Protein AF-A0A973M0N4-F1 (afdb_monomer)

Radius of gyration: 18.43 Å; Cα contacts (8 Å, |Δi|>4): 131; chains: 1; bounding box: 35×35×54 Å

Secondary structure (DSSP, 8-state):
-TTT--HHHHHIIIIIHHHHHHHHHHHH---TTHHHHHHHHHHHHHHHHHHHHHS----S-S-HHHHHHHHHHHHH-GGGGHHHHHHHHHHHHHSPPSS-SS--HHHHHHHHHHHHHHHHHHTT-

pLDDT: mean 93.39, std 7.66, range [51.91, 98.56]

Foldseek 3Di:
DLQQDALVVLCCVQLVVLVVLLVVPVVPDADPCQLVSQLVSLQSLVQSLCCFQPVDGDPDDPCSPVSNVSSVVCNVPVCSCVVVSVVSVVSSVPGDGPHHNDHNVVVVVVVVVVVVVVVVVVVPD

Structure (mmCIF, N/CA/C/O backbone):
data_AF-A0A973M0N4-F1
#
_entry.id   AF-A0A973M0N4-F1
#
loop_
_atom_site.group_PDB
_atom_site.id
_atom_site.type_symbol
_atom_site.label_atom_id
_atom_site.label_alt_id
_atom_site.label_comp_id
_atom_site.label_asym_id
_atom_site.label_entity_id
_atom_site.label_seq_id
_atom_site.pdbx_PDB_ins_code
_atom_site.Cartn_x
_atom_site.Cartn_y
_atom_site.Cartn_z
_atom_site.occupancy
_atom_site.B_iso_or_equiv
_atom_site.auth_seq_id
_atom_site.auth_comp_id
_atom_site.auth_asym_id
_atom_site.auth_atom_id
_atom_site.pdbx_PDB_model_num
ATOM 1 N N . ARG A 1 1 ? -13.375 -5.321 12.957 1.00 62.59 1 ARG A N 1
ATOM 2 C CA . ARG A 1 1 ? -12.405 -5.027 11.867 1.00 62.59 1 ARG A CA 1
ATOM 3 C C . ARG A 1 1 ? -12.169 -3.527 11.720 1.00 62.59 1 ARG A C 1
ATOM 5 O O . ARG A 1 1 ? -11.018 -3.124 11.768 1.00 62.59 1 ARG A O 1
ATOM 12 N N . THR A 1 2 ? -13.227 -2.721 11.622 1.00 77.19 2 THR A N 1
ATOM 13 C CA . THR A 1 2 ? -13.171 -1.248 11.514 1.00 77.19 2 THR A CA 1
ATOM 14 C C . THR A 1 2 ? -12.378 -0.550 12.622 1.00 77.19 2 THR A C 1
ATOM 16 O O . THR A 1 2 ? -11.755 0.461 12.352 1.00 77.19 2 THR A O 1
ATOM 19 N N . ALA A 1 3 ? -12.318 -1.124 13.828 1.00 88.44 3 ALA A N 1
ATOM 20 C CA . ALA A 1 3 ? -11.559 -0.563 14.949 1.00 88.44 3 ALA A CA 1
ATOM 21 C C . ALA A 1 3 ? -10.032 -0.479 14.725 1.00 88.44 3 ALA A C 1
ATOM 23 O O . ALA A 1 3 ? -9.376 0.355 15.331 1.00 88.44 3 ALA A O 1
ATOM 24 N N . PHE A 1 4 ? -9.448 -1.331 13.872 1.00 90.44 4 PHE A N 1
ATOM 25 C CA . PHE A 1 4 ? -7.986 -1.405 13.702 1.00 90.44 4 PHE A CA 1
ATOM 26 C C . PHE A 1 4 ? -7.447 -0.530 12.574 1.00 90.44 4 PHE A C 1
ATOM 28 O O . PHE A 1 4 ? -6.288 -0.123 12.604 1.00 90.44 4 PHE A O 1
ATOM 35 N N . LEU A 1 5 ? -8.246 -0.331 11.528 1.00 95.06 5 LEU A N 1
ATOM 36 C CA . LEU A 1 5 ? -7.796 0.333 10.315 1.00 95.06 5 LEU A CA 1
ATOM 37 C C . LEU A 1 5 ? -8.019 1.833 10.434 1.00 95.06 5 LEU A C 1
ATOM 39 O O . LEU A 1 5 ? -9.056 2.269 10.923 1.00 95.06 5 LEU A O 1
ATOM 43 N N . SER A 1 6 ? -7.075 2.610 9.913 1.00 96.56 6 SER A N 1
ATOM 44 C CA . SER A 1 6 ? -7.265 4.041 9.725 1.00 96.56 6 SER A CA 1
ATOM 45 C C . SER A 1 6 ? -6.692 4.503 8.395 1.00 96.56 6 SER A C 1
ATOM 47 O O . SER A 1 6 ? -5.709 3.940 7.901 1.00 96.56 6 SER A O 1
ATOM 49 N N . ALA A 1 7 ? -7.309 5.532 7.820 1.00 96.56 7 ALA A N 1
ATOM 50 C CA . ALA A 1 7 ? -6.943 6.114 6.536 1.00 96.56 7 ALA A CA 1
ATOM 51 C C . ALA A 1 7 ? -5.458 6.499 6.513 1.00 96.56 7 ALA A C 1
ATOM 53 O O . ALA A 1 7 ? -4.712 6.074 5.625 1.00 96.56 7 ALA A O 1
ATOM 54 N N . LYS A 1 8 ? -5.005 7.217 7.550 1.00 95.31 8 LYS A N 1
ATOM 55 C CA . LYS A 1 8 ? -3.605 7.620 7.700 1.00 95.31 8 LYS A CA 1
ATOM 56 C C . LYS A 1 8 ? -2.657 6.421 7.738 1.00 95.31 8 LYS A C 1
ATOM 58 O O . LYS A 1 8 ? -1.690 6.383 6.981 1.00 95.31 8 LYS A O 1
ATOM 63 N N . ARG A 1 9 ? -2.926 5.429 8.595 1.00 96.00 9 ARG A N 1
ATOM 64 C CA . ARG A 1 9 ? -2.033 4.270 8.758 1.00 96.00 9 ARG A CA 1
ATOM 65 C C . ARG A 1 9 ? -1.998 3.397 7.504 1.00 96.00 9 ARG A C 1
ATOM 67 O O . ARG A 1 9 ? -0.932 2.894 7.167 1.00 96.00 9 ARG A O 1
ATOM 74 N N . VAL A 1 10 ? -3.119 3.252 6.794 1.00 97.31 10 VAL A N 1
ATOM 75 C CA . VAL A 1 10 ? -3.169 2.535 5.510 1.00 97.31 10 VAL A CA 1
ATOM 76 C C . VAL A 1 10 ? -2.341 3.258 4.449 1.00 97.31 10 VAL A C 1
ATOM 78 O O . VAL A 1 10 ? -1.500 2.625 3.812 1.00 97.31 10 VAL A O 1
ATOM 81 N N . ARG A 1 11 ? -2.498 4.579 4.297 1.00 97.44 11 ARG A N 1
ATOM 82 C CA . ARG A 1 11 ? -1.685 5.363 3.353 1.00 97.44 11 ARG A CA 1
ATOM 83 C C . ARG A 1 11 ? -0.189 5.225 3.648 1.00 97.44 11 ARG A C 1
ATOM 85 O O . ARG A 1 11 ? 0.588 4.920 2.745 1.00 97.44 11 ARG A O 1
ATOM 92 N N . ASP A 1 12 ? 0.203 5.384 4.910 1.00 96.69 12 ASP A N 1
ATOM 93 C CA . ASP A 1 12 ? 1.606 5.317 5.328 1.00 96.69 12 ASP A CA 1
ATOM 94 C C . ASP A 1 12 ? 2.198 3.906 5.112 1.00 96.69 12 ASP A C 1
ATOM 96 O O . ASP A 1 12 ? 3.303 3.766 4.582 1.00 96.69 12 ASP A O 1
ATOM 100 N N . ALA A 1 13 ? 1.457 2.850 5.468 1.00 97.06 13 ALA A N 1
ATOM 101 C CA . ALA A 1 13 ? 1.930 1.467 5.386 1.00 97.06 13 ALA A CA 1
ATOM 102 C C . ALA A 1 13 ? 2.010 0.918 3.954 1.00 97.06 13 ALA A C 1
ATOM 104 O O . ALA A 1 13 ? 2.885 0.102 3.672 1.00 97.06 13 ALA A O 1
ATOM 105 N N . TYR A 1 14 ? 1.1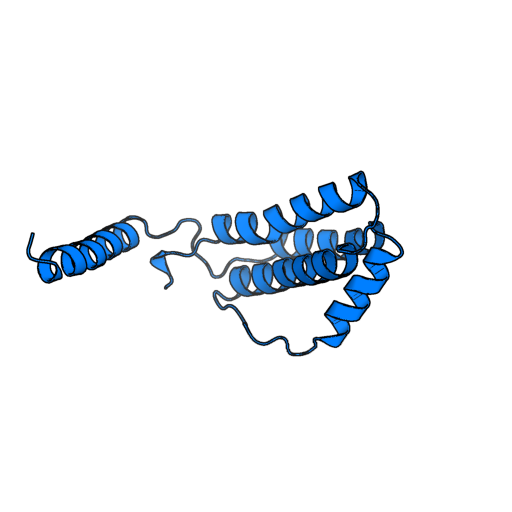18 1.343 3.056 1.00 98.19 14 TYR A N 1
ATOM 106 C CA . TYR A 1 14 ? 1.092 0.850 1.677 1.00 98.19 14 TYR A CA 1
ATOM 107 C C . TYR A 1 14 ? 1.831 1.789 0.724 1.00 98.19 14 TYR A C 1
ATOM 109 O O . TYR A 1 14 ? 2.862 1.406 0.168 1.00 98.19 14 TYR A O 1
ATOM 117 N N . LEU A 1 15 ? 1.343 3.024 0.557 1.00 97.94 15 LEU A N 1
ATOM 118 C CA . LEU A 1 15 ? 1.941 3.990 -0.367 1.00 97.94 15 LEU A CA 1
ATOM 119 C C . LEU A 1 15 ? 3.303 4.465 0.146 1.00 97.94 15 LEU A C 1
ATOM 121 O O . LEU A 1 15 ? 4.284 4.425 -0.592 1.00 97.94 15 LEU A O 1
ATOM 125 N N . GLY A 1 16 ? 3.395 4.832 1.428 1.00 97.31 16 GLY A N 1
ATOM 126 C CA . GLY A 1 16 ? 4.656 5.281 2.024 1.00 97.31 16 GLY A CA 1
ATOM 127 C C . GLY A 1 16 ? 5.763 4.226 1.930 1.00 97.31 16 GLY A C 1
ATOM 128 O O . GLY A 1 16 ? 6.903 4.544 1.579 1.00 97.31 16 GLY A O 1
ATOM 129 N N . TYR A 1 17 ? 5.433 2.954 2.172 1.00 96.88 17 TYR A N 1
ATOM 130 C CA . TYR A 1 17 ? 6.382 1.855 2.002 1.00 96.88 17 TYR A CA 1
ATOM 131 C C . TYR A 1 17 ? 6.752 1.624 0.528 1.00 96.88 17 TYR A C 1
ATOM 133 O O . TYR A 1 17 ? 7.937 1.471 0.226 1.00 96.88 17 TYR A O 1
ATOM 141 N N . ALA A 1 18 ? 5.786 1.659 -0.397 1.00 96.88 18 ALA A N 1
ATOM 142 C CA . ALA A 1 18 ? 6.042 1.523 -1.833 1.00 96.88 18 ALA A CA 1
ATOM 143 C C . ALA A 1 18 ? 7.002 2.609 -2.355 1.00 96.88 18 ALA A C 1
ATOM 145 O O . ALA A 1 18 ? 8.000 2.282 -3.005 1.00 96.88 18 ALA A O 1
ATOM 146 N N . THR A 1 19 ? 6.779 3.876 -1.990 1.00 95.44 19 THR A N 1
ATOM 147 C CA . THR A 1 19 ? 7.661 4.999 -2.346 1.00 95.44 19 THR A CA 1
ATOM 148 C C . THR A 1 19 ? 9.071 4.816 -1.769 1.00 95.44 19 THR A C 1
ATOM 150 O O . THR A 1 19 ? 10.064 5.062 -2.456 1.00 95.44 19 THR A O 1
ATOM 153 N N . GLN A 1 20 ? 9.204 4.320 -0.532 1.00 94.19 20 GLN A N 1
ATOM 154 C CA . GLN A 1 20 ? 10.519 4.009 0.047 1.00 94.19 20 GLN A CA 1
ATOM 155 C C . GLN A 1 20 ? 11.242 2.876 -0.694 1.00 94.19 20 GLN A C 1
ATOM 157 O O . GLN A 1 20 ? 12.452 2.970 -0.917 1.00 94.19 20 GLN A O 1
ATOM 162 N N . GLN A 1 21 ? 10.531 1.807 -1.073 1.00 91.50 21 GLN A N 1
ATOM 163 C CA . GLN A 1 21 ? 11.119 0.706 -1.844 1.00 91.50 21 GLN A CA 1
ATOM 164 C C . GLN A 1 21 ? 11.596 1.183 -3.216 1.00 91.50 21 GLN A C 1
ATOM 166 O O . GLN A 1 21 ? 12.690 0.818 -3.641 1.00 91.50 21 GLN A O 1
ATOM 171 N N . PHE A 1 22 ? 10.822 2.044 -3.872 1.00 92.19 22 PHE A N 1
ATOM 172 C CA . PHE A 1 22 ? 11.190 2.611 -5.161 1.00 92.19 22 PHE A CA 1
ATOM 173 C C . PHE A 1 22 ? 12.452 3.468 -5.105 1.00 92.19 22 PHE A C 1
ATOM 175 O O . PHE A 1 22 ? 13.380 3.224 -5.867 1.00 92.19 22 PHE A O 1
ATOM 182 N N . ARG A 1 23 ? 12.555 4.390 -4.140 1.00 91.56 23 ARG A N 1
ATOM 183 C CA . ARG A 1 23 ? 13.772 5.206 -3.965 1.00 91.56 23 ARG A CA 1
ATOM 184 C C . ARG A 1 23 ? 15.022 4.342 -3.788 1.00 91.56 23 ARG A C 1
ATOM 186 O O . ARG A 1 23 ? 16.090 4.663 -4.295 1.00 91.56 23 ARG A O 1
ATOM 193 N N . ARG A 1 24 ? 14.904 3.218 -3.071 1.00 88.75 24 ARG A N 1
ATOM 194 C CA . ARG A 1 24 ? 16.013 2.260 -2.918 1.00 88.75 24 ARG A CA 1
ATOM 195 C C . ARG A 1 24 ? 16.350 1.554 -4.227 1.00 88.75 24 ARG A C 1
ATOM 197 O O . ARG A 1 24 ? 17.527 1.305 -4.465 1.00 88.75 24 ARG A O 1
ATOM 204 N N . LEU A 1 25 ? 15.337 1.223 -5.026 1.00 88.56 25 LEU A N 1
ATOM 205 C CA . LEU A 1 25 ? 15.503 0.592 -6.329 1.00 88.56 25 LEU A CA 1
ATOM 206 C C . LEU A 1 25 ? 16.244 1.515 -7.304 1.00 88.56 25 LEU A C 1
ATOM 208 O O . LEU A 1 25 ? 17.218 1.091 -7.917 1.00 88.56 25 LEU A O 1
ATOM 212 N N . GLU A 1 26 ? 15.834 2.781 -7.393 1.00 87.19 26 GLU A N 1
ATOM 213 C CA . GLU A 1 26 ? 16.488 3.769 -8.258 1.00 87.19 26 GLU A CA 1
ATOM 214 C C . GLU A 1 26 ? 17.953 3.993 -7.879 1.00 87.19 26 GLU A C 1
ATOM 216 O O . GLU A 1 26 ? 18.816 4.052 -8.748 1.00 87.19 26 GLU A O 1
ATOM 221 N N . ASN A 1 27 ? 18.249 4.063 -6.579 1.00 87.44 27 ASN A N 1
ATOM 222 C CA . ASN A 1 27 ? 19.595 4.382 -6.103 1.00 87.44 27 ASN A CA 1
ATOM 223 C C . ASN A 1 27 ? 20.602 3.230 -6.242 1.00 87.44 27 ASN A C 1
ATOM 225 O O . ASN A 1 27 ? 21.804 3.475 -6.214 1.00 87.44 27 ASN A O 1
ATOM 229 N N . ARG A 1 28 ? 20.144 1.972 -6.307 1.00 83.44 28 ARG A N 1
ATOM 230 C CA . ARG A 1 28 ? 21.023 0.784 -6.295 1.00 83.44 28 ARG A CA 1
ATOM 231 C C . ARG A 1 28 ? 21.224 0.149 -7.671 1.00 83.44 28 ARG A C 1
ATOM 233 O O . ARG A 1 28 ? 22.124 -0.674 -7.809 1.00 83.44 28 ARG A O 1
ATOM 240 N N . GLY A 1 29 ? 20.419 0.533 -8.661 1.00 75.88 29 GLY A N 1
ATOM 241 C CA . GLY A 1 29 ? 20.371 -0.133 -9.962 1.00 75.88 29 GLY A CA 1
ATOM 242 C C . GLY A 1 29 ? 19.670 -1.501 -9.904 1.00 75.88 29 GLY A C 1
ATOM 243 O O . GLY A 1 29 ? 19.384 -2.016 -8.817 1.00 75.88 29 GLY A O 1
ATOM 244 N N . PRO A 1 30 ? 19.337 -2.0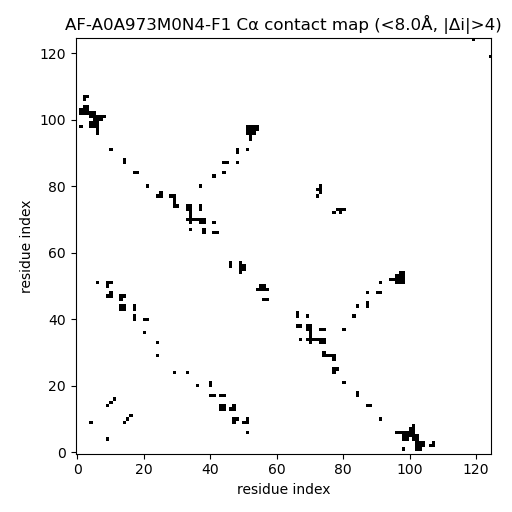86 -11.068 1.00 84.06 30 PRO A N 1
ATOM 2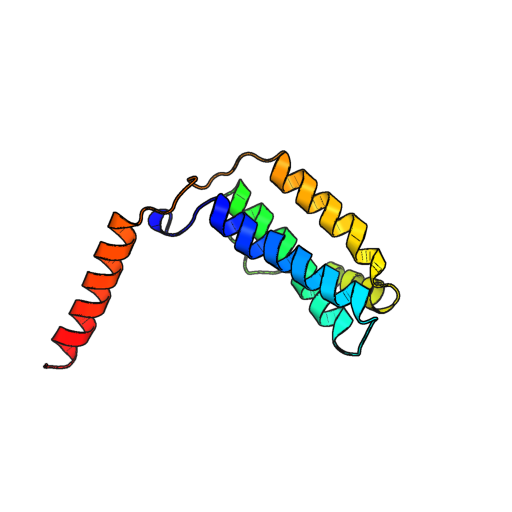45 C CA . PRO A 1 30 ? 18.608 -3.345 -11.129 1.00 84.06 30 PRO A CA 1
ATOM 246 C C . PRO A 1 30 ? 19.484 -4.541 -10.724 1.00 84.06 30 PRO A C 1
ATOM 248 O O . PRO A 1 30 ? 20.656 -4.643 -11.078 1.00 84.06 30 PRO A O 1
ATOM 251 N N . ASP A 1 31 ? 18.871 -5.490 -10.022 1.00 88.75 31 ASP A N 1
ATOM 252 C CA . ASP A 1 31 ? 19.448 -6.768 -9.602 1.00 88.75 31 ASP A CA 1
ATOM 253 C C . ASP A 1 31 ? 18.521 -7.953 -9.945 1.00 88.75 31 ASP A C 1
ATOM 255 O O . ASP A 1 31 ? 17.401 -7.795 -10.445 1.00 88.75 31 ASP A O 1
ATOM 259 N N . ALA A 1 32 ? 18.954 -9.176 -9.622 1.00 87.44 32 ALA A N 1
ATOM 260 C CA . ALA A 1 32 ? 18.173 -10.392 -9.866 1.00 87.44 32 ALA A CA 1
ATOM 261 C C . ALA A 1 32 ? 16.801 -10.414 -9.153 1.00 87.44 32 ALA A C 1
ATOM 263 O O . ALA A 1 32 ? 15.916 -11.182 -9.535 1.00 87.44 32 ALA A O 1
ATOM 264 N N . ARG A 1 33 ? 16.598 -9.590 -8.116 1.00 91.62 33 ARG A N 1
ATOM 265 C CA . ARG A 1 33 ? 15.357 -9.529 -7.330 1.00 91.62 33 ARG A CA 1
ATOM 266 C C . ARG A 1 33 ? 14.432 -8.401 -7.780 1.00 91.62 33 ARG A C 1
ATOM 268 O O . ARG A 1 33 ? 13.267 -8.383 -7.376 1.00 91.62 33 ARG A O 1
ATOM 275 N N . THR A 1 34 ? 14.899 -7.502 -8.640 1.00 94.19 34 THR A N 1
ATOM 276 C CA . THR A 1 34 ? 14.191 -6.278 -9.033 1.00 94.19 34 THR A CA 1
ATOM 277 C C . THR A 1 34 ? 12.802 -6.551 -9.600 1.00 94.19 34 THR A C 1
ATOM 279 O O . THR A 1 34 ? 11.834 -5.962 -9.125 1.00 94.19 34 THR A O 1
ATOM 282 N N . ALA A 1 35 ? 12.645 -7.527 -10.499 1.00 96.00 35 ALA A N 1
ATOM 283 C CA . ALA A 1 35 ? 11.329 -7.877 -11.045 1.00 96.00 35 ALA A CA 1
ATOM 284 C C . ALA A 1 35 ? 10.334 -8.353 -9.967 1.00 96.00 35 ALA A C 1
ATOM 286 O O . ALA A 1 35 ? 9.133 -8.082 -10.030 1.00 96.00 35 ALA A O 1
ATOM 287 N N . LYS A 1 36 ? 10.805 -9.064 -8.934 1.00 95.62 36 LYS A N 1
ATOM 288 C CA . LYS A 1 36 ? 9.967 -9.457 -7.787 1.00 95.62 36 LYS A CA 1
ATOM 289 C C . LYS A 1 36 ? 9.604 -8.244 -6.929 1.00 95.62 36 LYS A C 1
ATOM 291 O O . LYS A 1 36 ? 8.449 -8.116 -6.527 1.00 95.62 36 LYS A O 1
ATOM 296 N N . HIS A 1 37 ? 10.565 -7.364 -6.657 1.00 94.56 37 HIS A N 1
ATOM 297 C CA . HIS A 1 37 ? 10.325 -6.149 -5.880 1.00 94.56 37 HIS A CA 1
ATOM 298 C C . HIS A 1 37 ? 9.333 -5.215 -6.576 1.00 94.56 37 HIS A C 1
ATOM 300 O O . HIS A 1 37 ? 8.397 -4.746 -5.938 1.00 94.56 37 HIS A O 1
ATOM 306 N N . ALA A 1 38 ? 9.464 -5.037 -7.888 1.00 96.38 38 ALA A N 1
ATOM 307 C CA . ALA A 1 38 ? 8.540 -4.264 -8.706 1.00 96.38 38 ALA A CA 1
ATOM 308 C C . ALA A 1 38 ? 7.112 -4.836 -8.672 1.00 96.38 38 ALA A C 1
ATOM 310 O O . ALA A 1 38 ? 6.152 -4.103 -8.435 1.00 96.38 38 ALA A O 1
ATOM 311 N N . ARG A 1 39 ? 6.953 -6.162 -8.800 1.00 97.25 39 ARG A N 1
ATOM 312 C CA . ARG A 1 39 ? 5.649 -6.830 -8.624 1.00 97.25 39 ARG A CA 1
ATOM 313 C C . ARG A 1 39 ? 5.013 -6.517 -7.275 1.00 97.25 39 ARG A C 1
ATOM 315 O O . ARG A 1 39 ? 3.828 -6.197 -7.206 1.00 97.25 39 ARG A O 1
ATOM 322 N N . HIS A 1 40 ? 5.802 -6.612 -6.207 1.00 96.06 40 HIS A N 1
ATOM 323 C CA . HIS A 1 40 ? 5.323 -6.325 -4.861 1.00 96.06 40 HIS A CA 1
ATOM 324 C C . HIS A 1 40 ? 4.948 -4.851 -4.686 1.00 96.06 40 HIS A C 1
ATOM 326 O O . HIS A 1 40 ? 3.878 -4.570 -4.157 1.00 96.06 40 HIS A O 1
ATOM 332 N N . LEU A 1 41 ? 5.766 -3.928 -5.197 1.00 96.50 41 LEU A N 1
ATOM 333 C CA . LEU A 1 41 ? 5.483 -2.493 -5.210 1.00 96.50 41 LEU A CA 1
ATOM 334 C C . LEU A 1 41 ? 4.129 -2.213 -5.864 1.00 96.50 41 LEU A C 1
ATOM 336 O O . LEU A 1 41 ? 3.263 -1.606 -5.239 1.00 96.50 41 LEU A O 1
ATOM 340 N N . LYS A 1 42 ? 3.901 -2.727 -7.079 1.00 97.44 42 LYS A N 1
ATOM 341 C CA . LYS A 1 42 ? 2.616 -2.555 -7.768 1.00 97.44 42 LYS A CA 1
ATOM 342 C C . LYS A 1 42 ? 1.453 -3.120 -6.959 1.00 97.44 42 LYS A C 1
ATOM 344 O O . LYS A 1 42 ? 0.377 -2.526 -6.924 1.00 97.44 42 LYS A O 1
ATOM 349 N N . ARG A 1 43 ? 1.663 -4.256 -6.284 1.00 97.44 43 ARG A N 1
ATOM 350 C CA . ARG A 1 43 ? 0.633 -4.869 -5.442 1.00 97.44 43 ARG A CA 1
ATOM 351 C C . ARG A 1 43 ? 0.295 -4.013 -4.226 1.00 97.44 43 ARG A C 1
ATOM 353 O O . ARG A 1 43 ? -0.887 -3.850 -3.950 1.00 97.44 43 ARG A O 1
ATOM 360 N N . LEU A 1 44 ? 1.298 -3.446 -3.555 1.00 97.81 44 LEU A N 1
ATOM 361 C CA . LEU A 1 44 ? 1.101 -2.532 -2.429 1.00 97.81 44 LEU A CA 1
ATOM 362 C C . LEU A 1 44 ? 0.290 -1.305 -2.841 1.00 97.81 44 LEU A C 1
ATOM 364 O O . LEU A 1 44 ? -0.654 -0.946 -2.149 1.00 97.81 44 LEU A O 1
ATOM 368 N N . CYS A 1 45 ? 0.621 -0.690 -3.976 1.00 97.94 45 CYS A N 1
ATOM 369 C CA . CYS A 1 45 ? -0.106 0.474 -4.468 1.00 97.94 45 CYS A CA 1
ATOM 370 C C . CYS A 1 45 ? -1.588 0.162 -4.725 1.00 97.94 45 CYS A C 1
ATOM 372 O O . CYS A 1 45 ? -2.459 0.832 -4.174 1.00 97.94 45 CYS A O 1
ATOM 374 N N . HIS A 1 46 ? -1.863 -0.903 -5.487 1.00 97.56 46 HIS A N 1
ATOM 375 C CA . HIS A 1 46 ? -3.225 -1.341 -5.800 1.00 97.56 46 HIS A CA 1
ATOM 376 C C . HIS A 1 46 ? -4.029 -1.645 -4.530 1.00 97.56 46 HIS A C 1
ATOM 378 O O . HIS A 1 46 ? -5.093 -1.074 -4.308 1.00 97.56 46 HIS A O 1
ATOM 384 N N . GLN A 1 47 ? -3.503 -2.527 -3.676 1.00 97.56 47 GLN A N 1
ATOM 385 C CA . GLN A 1 47 ? -4.191 -2.952 -2.457 1.00 97.56 47 GLN A CA 1
ATOM 386 C C . GLN A 1 47 ? -4.361 -1.814 -1.455 1.00 97.56 47 GLN A C 1
ATOM 388 O O . GLN A 1 47 ? -5.377 -1.741 -0.771 1.00 97.56 47 GLN A O 1
ATOM 393 N N . GLY A 1 48 ? -3.370 -0.927 -1.364 1.00 97.94 48 GLY A N 1
ATOM 394 C CA . GLY A 1 48 ? -3.437 0.237 -0.500 1.00 97.94 48 GLY A CA 1
ATOM 395 C C . GLY A 1 48 ? -4.582 1.157 -0.896 1.00 97.94 48 GLY A C 1
ATOM 396 O O . GLY A 1 48 ? -5.343 1.569 -0.026 1.00 97.94 48 GLY A O 1
ATOM 397 N N . LEU A 1 49 ? -4.714 1.465 -2.191 1.00 98.44 49 LEU A N 1
ATOM 398 C CA . LEU A 1 49 ? -5.768 2.352 -2.679 1.00 98.44 49 LEU A CA 1
ATOM 399 C C . LEU A 1 49 ? -7.155 1.709 -2.549 1.00 98.44 49 LEU A C 1
ATOM 401 O O . LEU A 1 49 ? -8.088 2.372 -2.103 1.00 98.44 49 LEU A O 1
ATOM 405 N N . GLU A 1 50 ? -7.288 0.418 -2.865 1.00 97.88 50 GLU A N 1
ATOM 406 C CA . GLU A 1 50 ? -8.531 -0.337 -2.656 1.00 97.88 50 GLU A CA 1
ATOM 407 C C . GLU A 1 50 ? -8.960 -0.286 -1.182 1.00 97.88 50 GLU A C 1
ATOM 409 O O . GLU A 1 50 ? -10.082 0.117 -0.866 1.00 97.88 50 GLU A O 1
ATOM 414 N N . LEU A 1 51 ? -8.046 -0.618 -0.268 1.00 97.62 51 LEU A N 1
ATOM 415 C CA . LEU A 1 51 ? -8.319 -0.617 1.166 1.00 97.62 51 LEU A CA 1
ATOM 416 C C . LEU A 1 51 ? -8.665 0.779 1.681 1.00 97.62 51 LEU A C 1
ATOM 418 O O . LEU A 1 51 ? -9.573 0.929 2.496 1.00 97.62 51 LEU A O 1
ATOM 422 N N . TYR A 1 52 ? -7.964 1.800 1.195 1.00 98.12 52 TYR A N 1
ATOM 423 C CA . TYR A 1 52 ? -8.197 3.191 1.563 1.00 98.12 52 TYR A CA 1
ATOM 424 C C . TYR A 1 52 ? -9.589 3.675 1.142 1.00 98.12 52 TYR A C 1
ATOM 426 O O . TYR A 1 52 ? -10.294 4.295 1.937 1.00 98.12 52 TYR A O 1
ATOM 434 N N . THR A 1 53 ? -9.999 3.365 -0.088 1.00 98.12 53 THR A N 1
ATOM 435 C CA . THR A 1 53 ? -11.236 3.883 -0.696 1.00 98.12 53 THR A CA 1
ATOM 436 C C . THR A 1 53 ? -12.473 3.049 -0.397 1.00 98.12 53 THR A C 1
ATOM 438 O O . THR A 1 53 ? -13.579 3.577 -0.448 1.00 98.12 53 THR A O 1
ATOM 441 N N . THR A 1 54 ? -12.313 1.767 -0.061 1.00 97.06 54 THR A N 1
ATOM 442 C CA . THR A 1 54 ? -13.449 0.847 0.128 1.00 97.06 54 THR A CA 1
ATOM 443 C C . THR A 1 54 ? -13.505 0.202 1.509 1.00 97.06 54 THR A C 1
ATOM 445 O O . THR A 1 54 ? -14.544 -0.327 1.897 1.00 97.06 54 THR A O 1
ATOM 448 N N . GLY A 1 55 ? -12.395 0.195 2.252 1.00 95.69 55 GLY A N 1
ATOM 449 C CA . GLY A 1 55 ? -12.263 -0.576 3.489 1.00 95.69 55 GLY A CA 1
ATOM 450 C C . GLY A 1 55 ? -12.099 -2.088 3.281 1.00 95.69 55 GLY A C 1
ATOM 451 O O . GLY A 1 55 ? -12.010 -2.824 4.267 1.00 95.69 55 GLY A O 1
ATOM 452 N N . ASN A 1 56 ? -12.021 -2.559 2.032 1.00 95.31 56 ASN A N 1
ATOM 453 C CA . ASN A 1 56 ? -11.849 -3.965 1.677 1.00 95.31 56 ASN A CA 1
ATOM 454 C C . ASN A 1 56 ? -10.459 -4.228 1.091 1.00 95.31 56 ASN A C 1
ATOM 456 O O . ASN A 1 56 ? -9.845 -3.353 0.493 1.00 95.31 56 ASN A O 1
ATOM 460 N N . LEU A 1 57 ? -9.957 -5.448 1.282 1.00 94.38 57 LEU A N 1
ATOM 461 C CA . LEU A 1 57 ? -8.651 -5.865 0.780 1.00 94.38 57 LEU A CA 1
ATOM 462 C C . LEU A 1 57 ? -8.798 -7.145 -0.040 1.00 94.38 57 LEU A C 1
ATOM 464 O O . LEU A 1 57 ? -8.987 -8.229 0.525 1.00 94.38 57 LEU A O 1
ATOM 468 N N . THR A 1 58 ? -8.648 -7.039 -1.356 1.00 95.00 58 THR A N 1
ATOM 469 C CA . THR A 1 58 ? -8.719 -8.194 -2.248 1.00 95.00 58 THR A CA 1
ATOM 470 C C . THR A 1 58 ? -7.398 -8.966 -2.243 1.00 95.00 58 THR A C 1
ATOM 472 O O . THR A 1 58 ? -6.313 -8.468 -2.576 1.00 95.00 58 THR A O 1
ATOM 475 N N . ILE A 1 59 ? -7.479 -10.234 -1.827 1.00 93.88 59 ILE A N 1
ATOM 476 C CA . ILE A 1 59 ? -6.319 -11.131 -1.697 1.00 93.88 59 ILE A CA 1
ATOM 477 C C . ILE A 1 59 ? -5.995 -11.837 -3.015 1.00 93.88 59 ILE A C 1
ATOM 479 O O . ILE A 1 59 ? -4.817 -12.027 -3.338 1.00 93.88 59 ILE A O 1
ATOM 483 N N . ARG A 1 60 ? -7.009 -12.207 -3.800 1.00 94.94 60 ARG A N 1
ATOM 484 C CA . ARG A 1 60 ? -6.809 -12.859 -5.097 1.00 94.94 60 ARG A CA 1
ATOM 485 C C . ARG A 1 60 ? -6.262 -11.852 -6.111 1.00 94.94 60 ARG A C 1
ATOM 487 O O . ARG A 1 60 ? -6.721 -10.723 -6.174 1.00 94.94 60 ARG A O 1
ATOM 494 N N . VAL A 1 61 ? -5.265 -12.260 -6.892 1.00 93.06 61 VAL A N 1
ATOM 495 C CA . VAL A 1 61 ? -4.770 -11.461 -8.023 1.00 93.06 61 VAL A CA 1
ATOM 496 C C . VAL A 1 61 ? -5.519 -11.911 -9.263 1.00 93.06 61 VAL A C 1
ATOM 498 O O . VAL A 1 61 ? -5.321 -13.043 -9.701 1.00 93.06 61 VAL A O 1
ATOM 501 N N . GLU A 1 62 ? -6.381 -11.058 -9.807 1.00 89.62 62 GLU A N 1
ATOM 502 C CA . GLU A 1 62 ? -7.186 -11.412 -10.982 1.00 89.62 62 GLU A CA 1
ATOM 503 C C . GLU A 1 62 ? -6.361 -11.449 -12.269 1.00 89.62 62 GLU A C 1
ATOM 505 O O . GLU A 1 62 ? -6.517 -12.374 -13.062 1.00 89.62 62 GLU A O 1
ATOM 510 N N . ASN A 1 63 ? -5.415 -10.518 -12.430 1.00 93.00 63 ASN A N 1
ATOM 511 C CA . ASN A 1 63 ? -4.528 -10.455 -13.591 1.00 93.00 63 ASN A CA 1
ATOM 512 C C . ASN A 1 63 ? -3.041 -10.572 -13.197 1.00 93.00 63 ASN A C 1
ATOM 514 O O . ASN A 1 63 ? -2.333 -9.565 -13.142 1.00 93.00 63 ASN A O 1
ATOM 518 N N . PRO A 1 64 ? -2.521 -11.779 -12.891 1.00 95.50 64 PRO A N 1
ATOM 519 C CA . PRO A 1 64 ? -1.119 -11.948 -12.505 1.00 95.50 64 PRO A CA 1
ATOM 520 C C . PRO A 1 64 ? -0.114 -11.543 -13.592 1.00 95.50 64 PRO A C 1
ATOM 522 O O . PRO A 1 64 ? 0.991 -11.108 -13.255 1.00 95.50 64 PRO A O 1
ATOM 525 N N . ALA A 1 65 ? -0.483 -11.675 -14.872 1.00 97.50 65 ALA A N 1
ATOM 526 C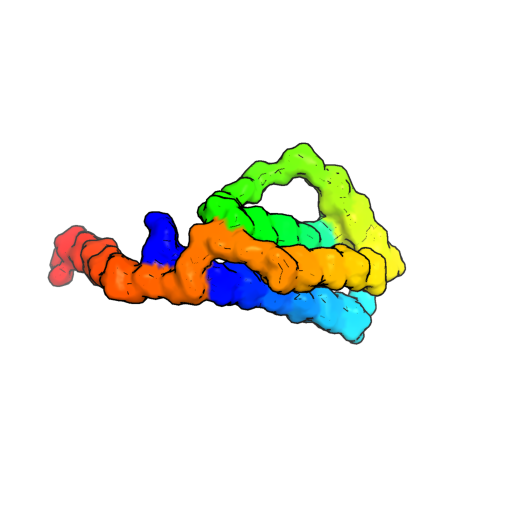 CA . ALA A 1 65 ? 0.387 -11.375 -16.009 1.00 97.50 65 ALA A CA 1
ATOM 527 C C . ALA A 1 65 ? 0.820 -9.903 -16.014 1.00 97.50 65 ALA A C 1
ATOM 529 O O . ALA A 1 65 ? 2.011 -9.611 -16.100 1.00 97.50 65 ALA A O 1
ATOM 530 N N . GLU A 1 66 ? -0.115 -8.988 -15.757 1.00 96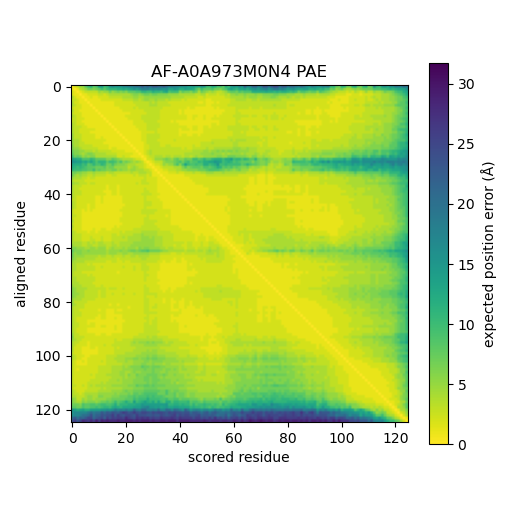.75 66 GLU A N 1
ATOM 531 C CA . GLU A 1 66 ? 0.156 -7.551 -15.690 1.00 96.75 66 GLU A CA 1
ATOM 532 C C . GLU A 1 66 ? 1.218 -7.187 -14.623 1.00 96.75 66 GLU A C 1
ATOM 534 O O . GLU A 1 66 ? 1.991 -6.232 -14.783 1.00 96.75 66 GLU A O 1
ATOM 539 N N . TYR A 1 67 ? 1.278 -7.929 -13.513 1.00 97.50 67 TYR A N 1
ATOM 540 C CA . TYR A 1 67 ? 2.315 -7.733 -12.499 1.00 97.50 67 TYR A CA 1
ATOM 541 C C . TYR A 1 67 ? 3.667 -8.242 -12.998 1.00 97.50 67 TYR A C 1
ATOM 543 O O . TYR A 1 67 ? 4.677 -7.565 -12.810 1.00 97.50 67 TYR A O 1
ATOM 551 N N . VAL A 1 68 ? 3.699 -9.421 -13.625 1.00 97.69 68 VAL A N 1
ATOM 552 C CA . VAL A 1 68 ? 4.925 -9.998 -14.200 1.00 97.69 68 VAL A CA 1
ATOM 553 C C . VAL A 1 68 ? 5.520 -9.073 -15.256 1.00 97.69 68 VAL A C 1
ATOM 555 O O . VAL A 1 68 ? 6.688 -8.713 -15.141 1.00 97.69 68 VAL A O 1
ATOM 558 N N . GLU A 1 69 ? 4.712 -8.601 -16.200 1.00 98.12 69 GLU A N 1
ATOM 559 C CA . GLU A 1 69 ? 5.137 -7.666 -17.248 1.00 98.12 69 GLU A CA 1
ATOM 560 C C . GLU A 1 69 ? 5.648 -6.342 -16.674 1.00 98.12 69 GLU A C 1
ATOM 562 O O . GLU A 1 69 ? 6.672 -5.814 -17.110 1.00 98.12 69 GLU A O 1
ATOM 567 N N . PHE A 1 70 ? 4.971 -5.800 -15.656 1.00 97.81 70 PHE A N 1
ATOM 568 C CA . PHE A 1 70 ? 5.476 -4.632 -14.937 1.00 97.81 70 PHE A CA 1
ATOM 569 C C . PHE A 1 70 ? 6.843 -4.910 -14.300 1.00 97.81 70 PHE A C 1
ATOM 571 O O . PHE A 1 70 ? 7.746 -4.082 -14.399 1.00 97.81 70 PHE A O 1
ATOM 578 N N . GLY A 1 71 ? 7.012 -6.082 -13.689 1.00 97.00 71 GLY A N 1
ATOM 579 C CA . GLY A 1 71 ? 8.272 -6.493 -13.086 1.00 97.00 71 GLY A CA 1
ATOM 580 C C . GLY A 1 71 ? 9.428 -6.556 -14.082 1.00 97.00 71 GLY A C 1
ATOM 581 O O . GLY A 1 71 ? 10.500 -6.031 -13.788 1.00 97.00 71 GLY A O 1
ATOM 582 N N . GLU A 1 72 ? 9.211 -7.147 -15.257 1.00 97.62 72 GLU A N 1
ATOM 583 C CA . GLU A 1 72 ? 10.246 -7.233 -16.294 1.00 97.62 72 GLU A CA 1
ATOM 584 C C . GLU A 1 72 ? 10.596 -5.858 -16.878 1.00 97.62 72 GLU A C 1
ATOM 586 O O . GLU A 1 72 ? 11.778 -5.556 -17.040 1.00 97.62 72 GLU A O 1
ATOM 591 N N . ARG A 1 73 ? 9.609 -4.973 -17.092 1.00 97.06 73 ARG A N 1
ATOM 592 C CA . ARG A 1 73 ? 9.880 -3.587 -17.519 1.00 97.06 73 ARG A CA 1
ATOM 593 C C . ARG A 1 73 ? 10.751 -2.836 -16.516 1.00 97.06 73 ARG A C 1
ATOM 595 O O . ARG A 1 73 ? 11.734 -2.220 -16.906 1.00 97.06 73 ARG A O 1
ATOM 602 N N . VAL A 1 74 ? 10.428 -2.930 -15.227 1.00 96.31 74 VAL A N 1
ATOM 603 C CA . VAL A 1 74 ? 11.184 -2.249 -14.163 1.00 96.31 74 VAL A CA 1
ATOM 604 C C . VAL A 1 74 ? 12.579 -2.849 -13.966 1.00 96.31 74 VAL A C 1
ATOM 606 O O . VAL A 1 74 ? 13.513 -2.153 -13.582 1.00 96.31 74 VAL A O 1
ATOM 609 N N . LYS A 1 75 ? 12.747 -4.146 -14.233 1.00 95.56 75 LYS A N 1
ATOM 610 C CA . LYS A 1 75 ? 14.066 -4.787 -14.241 1.00 95.56 75 LYS A CA 1
ATOM 611 C C . LYS A 1 75 ? 14.947 -4.268 -15.377 1.00 95.56 75 LYS A C 1
ATOM 613 O O . LYS A 1 75 ? 16.144 -4.111 -15.160 1.00 95.56 75 LYS A O 1
ATOM 618 N N . ALA A 1 76 ? 14.372 -4.024 -16.555 1.00 94.81 76 ALA A N 1
ATOM 619 C CA . ALA A 1 76 ? 15.091 -3.434 -17.681 1.00 94.81 76 ALA A CA 1
ATOM 620 C C . ALA A 1 76 ? 15.417 -1.950 -17.440 1.00 94.81 76 ALA A C 1
ATOM 622 O O . ALA A 1 76 ? 16.522 -1.509 -17.742 1.00 94.81 76 ALA A O 1
ATOM 623 N N . ASP A 1 77 ? 14.477 -1.205 -16.858 1.00 94.00 77 ASP A N 1
ATOM 624 C CA . ASP A 1 77 ? 14.628 0.206 -16.514 1.00 94.00 77 ASP A CA 1
ATOM 625 C C . ASP A 1 77 ? 13.878 0.522 -15.206 1.00 94.00 77 ASP A C 1
ATOM 627 O O . ASP A 1 77 ? 12.644 0.612 -15.210 1.00 94.00 77 ASP A O 1
ATOM 631 N N . PRO A 1 78 ? 14.588 0.743 -14.080 1.00 92.69 78 PRO A N 1
ATOM 632 C CA . PRO A 1 78 ? 13.956 1.087 -12.811 1.00 92.69 78 PRO A CA 1
ATOM 633 C C . PRO A 1 78 ? 13.030 2.305 -12.886 1.00 92.69 78 PRO A C 1
ATOM 635 O O . PRO A 1 78 ? 12.027 2.354 -12.171 1.00 92.69 78 PRO A O 1
ATOM 638 N N . THR A 1 79 ? 13.309 3.271 -13.767 1.00 93.69 79 THR A N 1
ATOM 639 C CA . THR A 1 79 ? 12.510 4.498 -13.883 1.00 93.69 79 THR A CA 1
ATOM 640 C C . THR A 1 79 ? 11.111 4.246 -14.452 1.00 93.69 79 THR A C 1
ATOM 642 O O . THR A 1 79 ? 10.200 5.040 -14.205 1.00 93.69 79 THR A O 1
ATOM 645 N N . ALA A 1 80 ? 10.878 3.087 -15.080 1.00 95.38 80 ALA A N 1
ATOM 646 C CA . ALA A 1 80 ? 9.565 2.659 -15.560 1.00 95.38 80 ALA A CA 1
ATOM 647 C C . ALA A 1 80 ? 8.509 2.520 -14.441 1.00 95.38 80 ALA A C 1
ATOM 649 O O . ALA A 1 80 ? 7.311 2.476 -14.724 1.00 95.38 80 ALA A O 1
ATOM 650 N N . ALA A 1 81 ? 8.916 2.473 -13.165 1.00 96.12 81 ALA A N 1
ATOM 651 C CA . ALA A 1 81 ? 7.989 2.487 -12.032 1.00 96.12 81 ALA A CA 1
ATOM 652 C C . ALA A 1 81 ? 7.512 3.898 -11.626 1.00 96.12 81 ALA A C 1
ATOM 654 O O . ALA A 1 81 ? 6.504 3.998 -10.921 1.00 96.12 81 ALA A O 1
ATOM 655 N N . ARG A 1 82 ? 8.164 4.983 -12.081 1.00 96.25 82 ARG A N 1
ATOM 656 C CA . ARG A 1 82 ? 7.791 6.368 -11.716 1.00 96.25 82 ARG A CA 1
ATOM 657 C C . ARG A 1 82 ? 6.343 6.715 -12.068 1.00 96.25 82 ARG A C 1
ATOM 659 O O . ARG A 1 82 ? 5.648 7.205 -11.180 1.00 96.25 82 ARG A O 1
ATOM 666 N N . PRO A 1 83 ? 5.846 6.447 -13.296 1.00 97.31 83 PRO A N 1
ATOM 667 C CA . PRO A 1 83 ? 4.482 6.828 -13.658 1.00 97.31 83 PRO A CA 1
ATOM 668 C C . PRO A 1 83 ? 3.436 6.090 -12.819 1.00 97.31 83 PRO A C 1
ATOM 670 O O . PRO A 1 83 ? 2.410 6.664 -12.468 1.00 97.31 83 PRO A O 1
ATOM 673 N N . LEU A 1 84 ? 3.717 4.833 -12.449 1.00 97.56 84 LEU A N 1
ATOM 674 C CA . LEU A 1 84 ? 2.850 4.060 -11.565 1.00 97.56 84 LEU A CA 1
ATOM 675 C C . LEU A 1 84 ? 2.751 4.727 -10.191 1.00 97.56 84 LEU A C 1
ATOM 677 O O . LEU A 1 84 ? 1.649 4.929 -9.694 1.00 97.56 84 LEU A O 1
ATOM 681 N N . LEU A 1 85 ? 3.883 5.074 -9.573 1.00 97.62 85 LEU A N 1
ATOM 682 C CA . LEU A 1 85 ? 3.854 5.720 -8.263 1.00 97.62 85 LEU A CA 1
ATOM 683 C C . LEU A 1 85 ? 3.173 7.081 -8.305 1.00 97.62 85 LEU A C 1
ATOM 685 O O . LEU A 1 85 ? 2.313 7.317 -7.467 1.00 97.62 85 LEU A O 1
ATOM 689 N N . ALA A 1 86 ? 3.486 7.917 -9.295 1.00 98.12 86 ALA A N 1
ATOM 690 C CA . ALA A 1 86 ? 2.836 9.215 -9.456 1.00 98.12 86 ALA A CA 1
ATOM 691 C C . ALA A 1 86 ? 1.310 9.068 -9.573 1.00 98.12 86 ALA A C 1
ATOM 693 O O . ALA A 1 86 ? 0.567 9.771 -8.895 1.00 98.12 86 ALA A O 1
ATOM 694 N N . HIS A 1 87 ? 0.839 8.092 -10.359 1.00 98.44 87 HIS A N 1
ATOM 695 C CA . HIS A 1 87 ? -0.586 7.786 -10.467 1.00 98.44 87 HIS A CA 1
ATOM 696 C C . HIS A 1 87 ? -1.216 7.461 -9.104 1.00 98.44 87 HIS A C 1
ATOM 698 O O . HIS A 1 87 ? -2.251 8.026 -8.759 1.00 98.44 87 HIS A O 1
ATOM 704 N N . TYR A 1 88 ? -0.596 6.583 -8.310 1.00 98.44 88 TYR A N 1
ATOM 705 C CA . TYR A 1 88 ? -1.140 6.231 -6.997 1.00 98.44 88 TYR A CA 1
ATOM 706 C C . TYR A 1 88 ? -0.995 7.360 -5.970 1.00 98.44 88 TYR A C 1
ATOM 708 O O . TYR A 1 88 ? -1.885 7.529 -5.143 1.00 98.44 88 TYR A O 1
ATOM 716 N N . GLU A 1 89 ? 0.069 8.159 -6.016 1.00 98.44 89 GLU A N 1
ATOM 717 C CA . GLU A 1 89 ? 0.220 9.345 -5.167 1.00 98.44 89 GLU A CA 1
ATOM 718 C C . GLU A 1 89 ? -0.922 10.343 -5.398 1.00 98.44 89 GLU A C 1
ATOM 720 O O . GLU A 1 89 ? -1.557 10.761 -4.424 1.00 98.44 89 GLU A O 1
ATOM 725 N N . SER A 1 90 ? -1.240 10.639 -6.665 1.00 98.56 90 SER A N 1
ATOM 726 C CA . SER A 1 90 ? -2.398 11.455 -7.050 1.00 98.56 90 SER A CA 1
ATOM 727 C C . SER A 1 90 ? -3.715 10.812 -6.629 1.00 98.56 90 SER A C 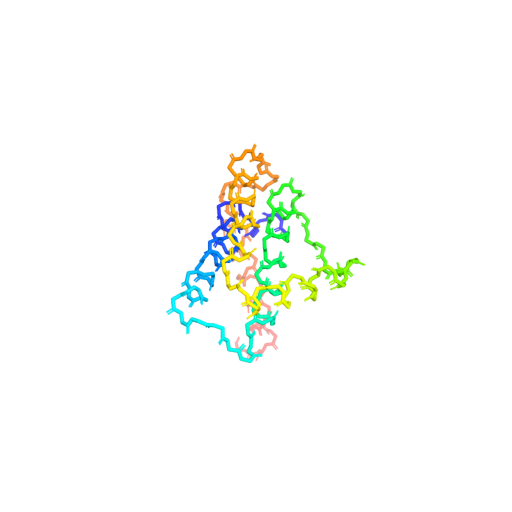1
ATOM 729 O O . SER A 1 90 ? -4.516 11.449 -5.951 1.00 98.56 90 SER A O 1
ATOM 731 N N . ALA A 1 91 ? -3.918 9.525 -6.927 1.00 98.56 91 ALA A N 1
ATOM 732 C CA . ALA A 1 91 ? -5.158 8.834 -6.586 1.00 98.56 91 ALA A CA 1
ATOM 733 C C . ALA A 1 91 ? -5.435 8.851 -5.073 1.00 98.56 91 ALA A C 1
ATOM 735 O O . ALA A 1 91 ? -6.563 9.096 -4.656 1.00 98.56 91 ALA A O 1
ATOM 736 N N . PHE A 1 92 ? -4.414 8.654 -4.233 1.00 98.38 92 PHE A N 1
ATOM 737 C CA . PHE A 1 92 ? -4.551 8.783 -2.780 1.00 98.38 92 PHE A CA 1
ATOM 738 C C . PHE A 1 92 ? -4.821 10.221 -2.319 1.00 98.38 92 PHE A C 1
ATOM 740 O O . PHE A 1 92 ? -5.437 10.400 -1.273 1.00 98.38 92 PHE A O 1
ATOM 747 N N . ALA A 1 93 ? -4.314 11.232 -3.028 1.00 97.81 93 ALA A N 1
ATOM 748 C CA . ALA A 1 93 ? -4.539 12.635 -2.686 1.00 97.81 93 ALA A CA 1
ATOM 749 C C . ALA A 1 93 ? -5.954 13.109 -3.056 1.00 97.81 93 ALA A C 1
ATOM 751 O O . ALA A 1 93 ? -6.528 13.929 -2.346 1.00 97.81 93 ALA A O 1
ATOM 752 N N . GLU A 1 94 ? -6.507 12.583 -4.147 1.00 98.19 94 GLU A N 1
ATOM 753 C CA . GLU A 1 94 ? -7.816 12.969 -4.687 1.00 98.19 94 GLU A CA 1
ATOM 754 C C . GLU A 1 94 ? -8.969 12.132 -4.115 1.00 98.19 94 GLU A C 1
ATOM 756 O O . GLU A 1 94 ? -10.126 12.553 -4.135 1.00 98.19 94 GLU A O 1
ATOM 761 N N . SER A 1 95 ? -8.670 10.941 -3.592 1.00 97.88 95 SER A N 1
ATOM 762 C CA . SER A 1 95 ? -9.686 10.029 -3.072 1.00 97.88 95 SER A CA 1
ATOM 763 C C . SER A 1 95 ? -10.148 10.387 -1.665 1.00 97.88 95 SER A C 1
ATOM 765 O O . SER A 1 95 ? -9.357 10.704 -0.778 1.00 97.88 95 SER A O 1
ATOM 767 N N . ARG A 1 96 ? -11.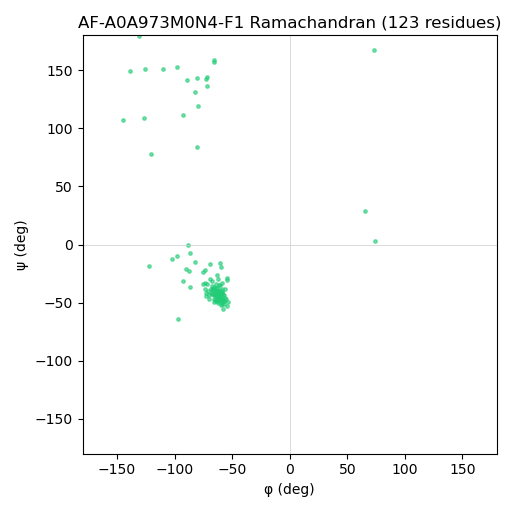443 10.192 -1.415 1.00 97.31 96 ARG A N 1
ATOM 768 C CA . ARG A 1 96 ? -12.002 10.188 -0.061 1.00 97.31 96 ARG A CA 1
ATOM 769 C C . ARG A 1 96 ? -11.807 8.808 0.588 1.00 97.31 96 ARG A C 1
ATOM 771 O O . ARG A 1 96 ? -12.174 7.810 -0.036 1.00 97.31 96 ARG A O 1
ATOM 778 N N . PRO A 1 97 ? -11.294 8.717 1.828 1.00 97.06 97 PRO A N 1
ATOM 779 C CA . PRO A 1 97 ? -11.183 7.437 2.515 1.00 97.06 97 PRO A CA 1
ATOM 780 C C . PRO A 1 97 ? -12.552 6.897 2.950 1.00 97.06 97 PRO A C 1
ATOM 782 O O . PRO A 1 97 ? -13.413 7.652 3.403 1.00 97.06 97 PRO A O 1
ATOM 785 N N . ALA A 1 98 ? -12.715 5.573 2.896 1.00 97.00 98 ALA A N 1
ATOM 786 C CA . ALA A 1 98 ? -13.805 4.850 3.567 1.00 97.00 98 ALA A CA 1
ATOM 787 C C . ALA A 1 98 ? -13.470 4.490 5.028 1.00 97.00 98 ALA A C 1
ATOM 789 O O . ALA A 1 98 ? -14.310 3.969 5.762 1.00 97.00 98 ALA A O 1
ATOM 790 N N . LEU A 1 99 ? -12.226 4.737 5.443 1.00 95.56 99 LEU A N 1
ATOM 791 C CA . LEU A 1 99 ? -11.698 4.432 6.769 1.00 95.56 99 LEU A CA 1
ATOM 792 C C . LEU A 1 99 ? -11.719 5.673 7.675 1.00 95.56 99 LEU A C 1
ATOM 794 O O . LEU A 1 99 ? -11.588 6.789 7.171 1.00 95.56 99 LEU A O 1
ATOM 798 N N . PRO A 1 100 ? -11.819 5.502 9.006 1.00 95.25 100 PRO A N 1
ATOM 799 C CA . PRO A 1 100 ? -11.673 6.614 9.941 1.00 95.25 100 PRO A CA 1
ATOM 800 C C . PRO A 1 100 ? -10.243 7.172 9.917 1.00 95.25 100 PRO A C 1
ATOM 802 O O . PRO A 1 100 ? -9.296 6.479 9.545 1.00 95.25 100 PRO A O 1
ATOM 805 N N . GLU A 1 101 ? -10.060 8.412 10.369 1.00 92.94 101 GLU A N 1
ATOM 806 C CA . GLU A 1 101 ? -8.730 9.038 10.445 1.00 92.94 101 GLU A CA 1
ATOM 807 C C . GLU A 1 101 ? -7.794 8.328 11.435 1.00 92.94 101 GLU A C 1
ATOM 809 O O . GLU A 1 101 ? -6.603 8.139 11.166 1.00 92.94 101 GLU A O 1
ATOM 814 N N . GLN A 1 102 ? -8.347 7.866 12.557 1.00 93.38 102 GLN A N 1
ATOM 815 C CA . GLN A 1 102 ? -7.629 7.148 13.608 1.00 93.38 102 GLN A CA 1
ATOM 816 C C . GLN A 1 102 ? -8.298 5.802 13.901 1.00 93.38 102 GLN A C 1
ATOM 818 O O . GLN A 1 102 ? -9.511 5.675 13.713 1.00 93.38 102 GLN A O 1
ATOM 823 N N . PRO A 1 103 ? -7.526 4.792 14.340 1.00 94.38 103 PRO A N 1
ATOM 824 C CA . PRO A 1 103 ? -8.105 3.556 14.846 1.00 94.38 103 PRO A CA 1
ATOM 825 C C . PRO A 1 103 ? -8.882 3.818 16.144 1.00 94.38 103 PRO A C 1
ATOM 827 O O . PRO A 1 103 ? -8.605 4.769 16.875 1.00 94.38 103 PRO A O 1
ATOM 830 N N . ASP A 1 104 ? -9.824 2.935 16.460 1.00 95.31 104 ASP A N 1
ATOM 831 C CA . ASP A 1 104 ? -10.493 2.913 17.761 1.00 95.31 104 ASP A CA 1
ATOM 832 C C . ASP A 1 104 ? -9.588 2.191 18.767 1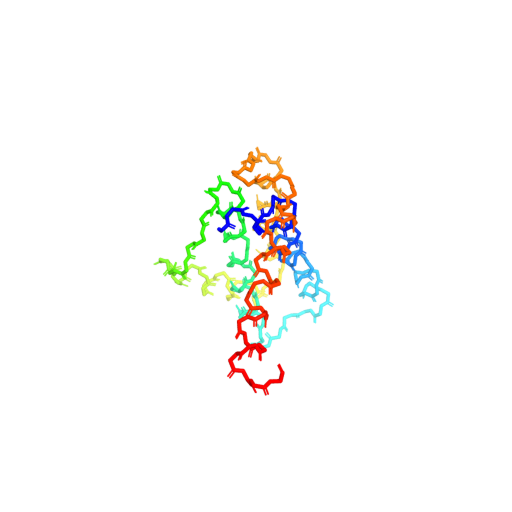.00 95.31 104 ASP A C 1
ATOM 834 O O . ASP A 1 104 ? -9.685 0.979 18.989 1.00 95.31 104 ASP A O 1
ATOM 838 N N . GLU A 1 105 ? -8.644 2.942 19.332 1.00 94.44 105 GLU A N 1
ATOM 839 C CA . GLU A 1 105 ? -7.644 2.404 20.256 1.00 94.44 105 GLU A CA 1
ATOM 840 C C . GLU A 1 105 ? -8.281 1.799 21.509 1.00 94.44 105 GLU A C 1
ATOM 842 O O . GLU A 1 105 ? -7.814 0.770 21.992 1.00 94.44 105 GLU A O 1
ATOM 847 N N . THR A 1 106 ? -9.381 2.374 22.004 1.00 95.50 106 THR A N 1
ATOM 848 C CA . THR A 1 106 ? -10.096 1.850 23.172 1.00 95.50 106 THR A CA 1
ATOM 849 C C . THR A 1 106 ? -10.673 0.466 22.887 1.00 95.50 106 THR A C 1
ATOM 851 O O . THR A 1 106 ? -10.460 -0.466 23.669 1.00 95.50 106 THR A O 1
ATOM 854 N N . ALA A 1 107 ? -11.364 0.292 21.756 1.00 94.94 107 ALA A N 1
ATOM 855 C CA . ALA A 1 107 ? -11.910 -1.006 21.377 1.00 94.94 107 ALA A CA 1
ATOM 856 C C . ALA A 1 107 ? -10.805 -2.038 21.105 1.00 94.94 107 ALA A C 1
ATOM 858 O O . ALA A 1 107 ? -10.945 -3.208 21.485 1.00 94.94 107 ALA A O 1
ATOM 859 N N . VAL A 1 108 ? -9.706 -1.614 20.471 1.00 94.19 108 VAL A N 1
ATOM 860 C CA . VAL A 1 108 ? -8.550 -2.473 20.180 1.00 94.19 108 VAL A CA 1
ATOM 861 C C . VAL A 1 108 ? -7.848 -2.922 21.463 1.00 94.19 108 VAL A C 1
ATOM 863 O O . VAL A 1 108 ? -7.631 -4.123 21.629 1.00 94.19 108 VAL A O 1
ATOM 866 N N . ASP A 1 109 ? -7.538 -2.012 22.390 1.00 95.81 109 ASP A N 1
ATOM 867 C CA . ASP A 1 109 ? -6.873 -2.342 23.659 1.00 95.81 109 ASP A CA 1
ATOM 868 C C . ASP A 1 109 ? -7.741 -3.273 24.512 1.00 95.81 109 ASP A C 1
ATOM 870 O O . ASP A 1 109 ? -7.283 -4.320 24.981 1.00 95.81 109 ASP A O 1
ATOM 874 N N . ALA A 1 110 ? -9.037 -2.969 24.629 1.00 95.75 110 ALA A N 1
ATOM 875 C CA . ALA A 1 110 ? -9.976 -3.825 25.344 1.00 95.75 110 ALA A CA 1
ATOM 876 C C . ALA A 1 110 ? -10.029 -5.239 24.741 1.00 95.75 110 ALA A C 1
ATOM 878 O O . ALA A 1 110 ? -10.083 -6.229 25.475 1.00 95.75 110 ALA A O 1
ATOM 879 N N . TRP A 1 111 ? -10.005 -5.360 23.410 1.00 94.44 111 TRP A N 1
ATOM 880 C CA . TRP A 1 111 ? -9.948 -6.661 22.744 1.00 94.44 111 TRP A CA 1
ATOM 881 C C . TRP A 1 111 ? -8.627 -7.393 23.008 1.00 94.44 111 TRP A C 1
ATOM 883 O O . TRP A 1 111 ? -8.663 -8.564 23.388 1.00 94.44 111 TRP A O 1
ATOM 893 N N . LEU A 1 112 ? -7.480 -6.716 22.882 1.00 93.88 112 LEU A N 1
ATOM 894 C CA . LEU A 1 112 ? -6.159 -7.302 23.138 1.00 93.88 112 LEU A CA 1
ATOM 895 C C . LEU A 1 112 ? -6.046 -7.842 24.567 1.00 93.88 112 LEU A C 1
ATOM 897 O O . LEU A 1 112 ? -5.576 -8.965 24.763 1.00 93.88 112 LEU A O 1
ATOM 901 N N . ARG A 1 113 ? -6.535 -7.088 25.560 1.00 95.12 113 ARG A N 1
ATOM 902 C CA . ARG A 1 113 ? -6.580 -7.524 26.963 1.00 95.12 113 ARG A CA 1
ATOM 903 C C . ARG A 1 113 ? -7.443 -8.764 27.153 1.00 95.12 113 ARG A C 1
ATOM 905 O O . ARG A 1 113 ? -7.007 -9.688 27.832 1.00 95.12 113 ARG A O 1
ATOM 912 N N . ARG A 1 114 ? -8.629 -8.825 26.533 1.00 94.44 114 ARG A N 1
ATOM 913 C CA . ARG A 1 114 ? -9.505 -10.010 26.611 1.00 94.44 114 ARG A CA 1
ATOM 914 C C . ARG A 1 114 ? -8.852 -11.244 26.003 1.00 94.44 114 ARG A C 1
ATOM 916 O O . ARG A 1 114 ? -8.851 -12.298 26.632 1.00 94.44 114 ARG A O 1
ATOM 923 N N . VAL A 1 115 ? -8.271 -11.108 24.810 1.00 94.38 115 VAL A N 1
ATOM 924 C CA . VAL A 1 115 ? -7.550 -12.204 24.147 1.00 94.38 115 VAL A CA 1
ATOM 925 C C . VAL A 1 115 ? -6.409 -12.688 25.034 1.00 94.38 115 VAL A C 1
ATOM 927 O O . VAL A 1 115 ? -6.288 -13.882 25.290 1.00 94.38 115 VAL A O 1
ATOM 930 N N . ARG A 1 116 ? -5.600 -11.764 25.563 1.00 93.62 116 ARG A N 1
ATOM 931 C CA . ARG A 1 116 ? -4.472 -12.108 26.428 1.00 93.62 116 ARG A CA 1
ATOM 932 C C . ARG A 1 116 ? -4.920 -12.765 27.738 1.00 93.62 116 ARG A C 1
ATOM 934 O O . ARG A 1 116 ? -4.321 -13.758 28.138 1.00 93.62 116 ARG A O 1
ATOM 941 N N . GLY A 1 117 ? -5.974 -12.250 28.368 1.00 94.56 117 GLY A N 1
ATOM 942 C CA . GLY A 1 117 ? -6.558 -12.819 29.582 1.00 94.56 117 GLY A CA 1
ATOM 943 C C . GLY A 1 117 ? -7.063 -14.247 29.376 1.00 94.56 117 GLY A C 1
ATOM 944 O O . GLY A 1 117 ? -6.818 -15.097 30.223 1.00 94.56 117 GLY A O 1
ATOM 945 N N . HIS A 1 118 ? -7.677 -14.542 28.224 1.00 92.31 118 HIS A N 1
ATOM 946 C CA . HIS A 1 118 ? -8.097 -15.903 27.883 1.00 92.31 118 HIS A CA 1
ATOM 947 C C . HIS A 1 118 ? -6.913 -16.880 27.836 1.00 92.31 118 HIS A C 1
ATOM 949 O O . HIS A 1 118 ? -7.001 -17.969 28.393 1.00 92.31 118 HIS A O 1
ATOM 955 N N . PHE A 1 119 ? -5.788 -16.477 27.235 1.00 87.12 119 PHE A N 1
ATOM 956 C CA . PHE A 1 119 ? -4.591 -17.321 27.180 1.00 87.12 119 PHE A CA 1
ATOM 957 C C . PHE A 1 119 ? -3.948 -17.549 28.549 1.00 87.12 119 PHE A C 1
ATOM 959 O O . PHE A 1 119 ? -3.496 -18.658 28.807 1.00 87.12 119 PHE A O 1
ATOM 966 N N . TYR A 1 120 ? -3.909 -16.543 29.428 1.00 88.69 120 TYR A N 1
ATOM 967 C CA . TYR A 1 120 ? -3.345 -16.725 30.770 1.00 88.69 120 TYR A CA 1
ATOM 968 C C . TYR A 1 120 ? -4.252 -17.557 31.680 1.00 88.69 120 TYR A C 1
ATOM 970 O O . TYR A 1 120 ? -3.763 -18.475 32.329 1.00 88.69 120 TYR A O 1
ATOM 978 N N . ALA A 1 121 ? -5.568 -17.334 31.639 1.00 80.50 121 ALA A N 1
ATOM 979 C CA . ALA A 1 121 ? -6.525 -18.152 32.383 1.00 80.50 121 ALA A CA 1
ATOM 980 C C . ALA A 1 121 ? -6.527 -19.620 31.915 1.00 80.50 121 ALA A C 1
ATOM 982 O O . ALA A 1 121 ? -6.635 -20.531 32.729 1.00 80.50 121 ALA A O 1
ATOM 983 N N . ALA A 1 122 ? -6.368 -19.865 30.609 1.00 69.12 122 ALA A N 1
ATOM 984 C CA . ALA A 1 122 ? -6.255 -21.215 30.054 1.00 69.12 122 ALA A CA 1
ATOM 985 C C . ALA A 1 122 ? -4.897 -21.886 30.341 1.00 69.12 122 ALA A C 1
ATOM 987 O O . ALA A 1 122 ? -4.807 -23.111 30.301 1.00 69.12 122 ALA A O 1
ATOM 988 N N . ALA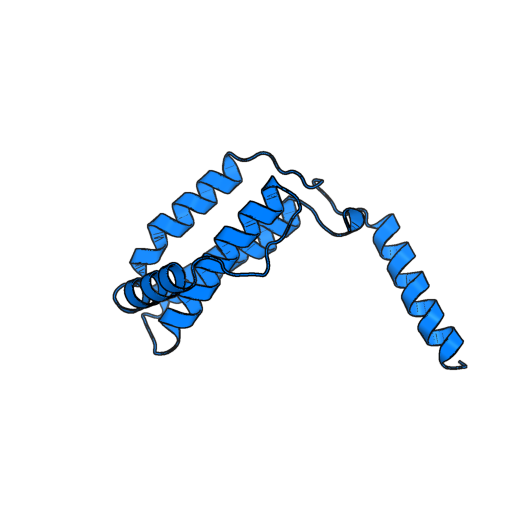 A 1 123 ? -3.848 -21.108 30.627 1.00 69.44 123 ALA A N 1
ATOM 989 C CA . ALA A 1 123 ? -2.506 -21.605 30.932 1.00 69.44 123 ALA A CA 1
ATOM 990 C C . ALA A 1 123 ? -2.275 -21.912 32.426 1.00 69.44 123 ALA A C 1
ATOM 992 O O . ALA A 1 123 ? -1.185 -22.358 32.777 1.00 69.44 123 ALA A O 1
ATOM 993 N N . GLY A 1 124 ? -3.275 -21.709 33.294 1.00 58.50 124 GLY A N 1
ATOM 994 C CA . GLY A 1 124 ? -3.217 -22.111 34.704 1.00 58.50 124 GLY A CA 1
ATOM 995 C C . GLY A 1 124 ? -2.173 -21.375 35.551 1.00 58.50 124 GLY A C 1
ATOM 996 O O . GLY A 1 124 ? -1.664 -21.962 36.504 1.00 58.50 124 GLY A O 1
ATOM 997 N N . VAL A 1 125 ? -1.848 -20.125 35.202 1.00 51.91 125 VAL A N 1
ATOM 998 C CA . VAL A 1 125 ? -1.108 -19.193 36.075 1.00 51.91 125 VAL A CA 1
ATOM 999 C C . VAL A 1 125 ? -2.090 -18.230 36.721 1.00 51.91 125 VAL A C 1
ATOM 1001 O O . VAL A 1 125 ? -2.937 -17.687 35.974 1.00 51.91 125 VAL A O 1
#

Sequence (125 aa):
RTAFLSAKRVRDAYLGYATQQFRRLENRGPDARTAKHARHLKRLCHQGLELYTTGNLTIRVENPAEYVEFGERVKADPTAARPLLAHYESAFAESRPALPEQPDETAVDAWLRRVRGHFYAAAGV

Nearest PDB structures (foldseek):
  6r6o-assembly1_A  TM=4.895E-01  e=6.885E-01  Candidatus Kuenenia stuttgartensis
  8f6k-assembly1_C  TM=2.374E-01  e=5.630E+00  Shewanella oneidensis
  4czz-assembly1_A  TM=2.153E-01  e=8.291E+00  Homo sapiens

Mean predicted aligned error: 4.37 Å

Solvent-accessible surface area (backbone atoms only — not comparable to full-atom values): 6774 Å² total; per-residue (Å²): 115,75,42,73,45,18,31,55,59,42,45,48,63,20,45,49,43,31,56,53,52,47,57,53,42,64,76,68,54,71,55,98,57,34,31,59,52,42,30,49,36,55,48,31,43,54,44,29,52,43,28,31,52,65,61,47,76,80,82,76,74,88,63,59,62,66,38,52,54,50,2,53,48,26,38,77,37,56,71,69,46,51,66,57,49,53,51,49,55,50,50,63,71,73,50,69,59,60,37,46,74,59,47,38,59,69,65,46,50,56,47,53,51,52,56,51,48,52,54,41,62,75,64,77,108